Protein AF-A0AAV1X9Z8-F1 (afdb_monomer_lite)

Structure (mmCIF, N/CA/C/O backbone):
data_AF-A0AAV1X9Z8-F1
#
_entry.id   AF-A0AAV1X9Z8-F1
#
loop_
_atom_site.group_PDB
_atom_site.id
_atom_site.type_symbol
_atom_site.label_atom_id
_atom_site.label_alt_id
_atom_site.label_comp_id
_atom_site.label_asym_id
_atom_site.label_entity_id
_atom_site.label_seq_id
_atom_site.pdbx_PDB_ins_code
_atom_site.Cartn_x
_atom_site.Cartn_y
_atom_site.Cartn_z
_atom_site.occupancy
_atom_site.B_iso_or_equiv
_atom_site.auth_seq_id
_atom_site.auth_comp_id
_atom_site.auth_asym_id
_atom_site.auth_atom_id
_atom_site.pdbx_PDB_model_num
ATOM 1 N N . MET A 1 1 ? 3.055 -8.949 3.837 1.00 74.06 1 MET A N 1
ATOM 2 C CA . MET A 1 1 ? 2.462 -7.680 3.357 1.00 74.06 1 MET A CA 1
ATOM 3 C C . MET A 1 1 ? 0.981 -7.507 3.710 1.00 74.06 1 MET A C 1
ATOM 5 O O . MET A 1 1 ? 0.711 -6.663 4.548 1.00 74.06 1 MET A O 1
ATOM 9 N N . ARG A 1 2 ? 0.004 -8.245 3.133 1.00 79.75 2 ARG A N 1
ATOM 10 C CA . ARG A 1 2 ? -1.445 -7.978 3.374 1.00 79.75 2 ARG A CA 1
ATOM 11 C C . ARG A 1 2 ? -1.826 -7.929 4.866 1.00 79.75 2 ARG A C 1
ATOM 13 O O . ARG A 1 2 ? -2.494 -6.995 5.301 1.00 79.75 2 ARG A O 1
ATOM 20 N N . ARG A 1 3 ? -1.348 -8.892 5.666 1.00 86.62 3 ARG A N 1
ATOM 21 C CA . ARG A 1 3 ? -1.571 -8.927 7.127 1.00 86.62 3 ARG A CA 1
ATOM 22 C C . ARG A 1 3 ? -0.907 -7.753 7.858 1.00 86.62 3 ARG A C 1
ATOM 24 O O . ARG A 1 3 ? -1.516 -7.184 8.761 1.00 86.62 3 ARG A O 1
ATOM 31 N N . ASP A 1 4 ? 0.304 -7.379 7.447 1.00 86.62 4 ASP A N 1
ATOM 32 C CA . ASP A 1 4 ? 1.083 -6.286 8.045 1.00 86.62 4 ASP A CA 1
ATOM 33 C C . ASP A 1 4 ? 0.414 -4.935 7.788 1.00 86.62 4 ASP A C 1
ATOM 35 O O . ASP A 1 4 ? 0.159 -4.184 8.726 1.00 86.62 4 ASP A O 1
ATOM 39 N N . ALA A 1 5 ? 0.024 -4.685 6.535 1.00 83.31 5 ALA A N 1
ATOM 40 C CA . ALA A 1 5 ? -0.707 -3.489 6.140 1.00 83.31 5 ALA A CA 1
ATOM 41 C C . ALA A 1 5 ? -2.062 -3.408 6.862 1.00 83.31 5 ALA A C 1
ATOM 43 O O . ALA A 1 5 ? -2.406 -2.361 7.400 1.00 83.31 5 ALA A O 1
ATOM 44 N N . THR A 1 6 ? -2.788 -4.528 6.988 1.00 88.38 6 THR A N 1
ATOM 45 C CA . THR A 1 6 ? -4.079 -4.563 7.705 1.00 88.38 6 THR A CA 1
ATOM 46 C C . THR A 1 6 ? -3.894 -4.204 9.177 1.00 88.38 6 THR A C 1
ATOM 48 O O . THR A 1 6 ? -4.657 -3.418 9.734 1.00 88.38 6 THR A O 1
ATOM 51 N N . LYS A 1 7 ? -2.853 -4.750 9.821 1.00 90.50 7 LYS A N 1
ATOM 52 C CA . LYS A 1 7 ? -2.523 -4.456 11.221 1.00 90.50 7 LYS A CA 1
ATOM 53 C C . LYS A 1 7 ? -2.119 -2.991 11.410 1.00 90.50 7 LYS A C 1
ATOM 55 O O . LYS A 1 7 ? -2.576 -2.372 12.368 1.00 90.50 7 LYS A O 1
ATOM 60 N N . ALA A 1 8 ? -1.281 -2.457 10.525 1.00 86.44 8 ALA A N 1
ATOM 61 C CA . ALA A 1 8 ? -0.814 -1.077 10.578 1.00 86.44 8 ALA A CA 1
ATOM 62 C C . ALA A 1 8 ? -1.968 -0.081 10.428 1.00 86.44 8 ALA A C 1
ATOM 64 O O . ALA A 1 8 ? -2.143 0.804 11.262 1.00 86.44 8 ALA A O 1
ATOM 65 N N . VAL A 1 9 ? -2.807 -0.288 9.415 1.00 82.94 9 VAL A N 1
ATOM 66 C CA . VAL A 1 9 ? -3.953 0.571 9.112 1.00 82.94 9 VAL A CA 1
ATOM 67 C C . VAL A 1 9 ? -4.956 0.551 10.255 1.00 82.94 9 VAL A C 1
ATOM 69 O O . VAL A 1 9 ? -5.300 1.615 10.757 1.00 82.94 9 VAL A O 1
ATOM 72 N N . ALA A 1 10 ? -5.354 -0.637 10.726 1.00 86.94 10 ALA A N 1
ATOM 73 C CA . ALA A 1 10 ? -6.281 -0.795 11.848 1.00 86.94 10 ALA A CA 1
ATOM 74 C C . ALA A 1 10 ? -5.809 -0.033 13.099 1.00 86.94 10 ALA A C 1
ATOM 76 O O . ALA A 1 10 ? -6.596 0.659 13.745 1.00 86.94 10 ALA A O 1
ATOM 77 N N . LYS A 1 11 ? -4.503 -0.107 13.399 1.00 88.44 11 LYS A N 1
ATOM 78 C CA . LYS A 1 11 ? -3.883 0.619 14.515 1.00 88.44 11 LYS A CA 1
ATOM 79 C C . LYS A 1 11 ? -3.949 2.136 14.325 1.00 88.44 11 LYS A C 1
ATOM 81 O O . LYS A 1 11 ? -4.214 2.843 15.289 1.00 88.44 11 LYS A O 1
ATOM 86 N N . ILE A 1 12 ? -3.699 2.637 13.115 1.00 83.56 12 ILE A N 1
ATOM 87 C CA . ILE A 1 12 ? -3.655 4.081 12.840 1.00 83.56 12 ILE A CA 1
ATOM 88 C C . ILE A 1 12 ? -5.056 4.701 12.813 1.00 83.56 12 ILE A C 1
ATOM 90 O O . ILE A 1 12 ? -5.229 5.799 13.332 1.00 83.56 12 ILE A O 1
ATOM 94 N N . ILE A 1 13 ? -6.056 4.002 12.265 1.00 78.94 13 ILE A N 1
ATOM 95 C CA . ILE A 1 13 ? -7.445 4.496 12.222 1.00 78.94 13 ILE A CA 1
ATOM 96 C C . ILE A 1 13 ? -8.231 4.216 13.514 1.00 78.94 13 ILE A C 1
ATOM 98 O O . ILE A 1 13 ? -9.379 4.639 13.636 1.00 78.94 13 ILE A O 1
ATOM 102 N N . GLY A 1 14 ? -7.655 3.463 14.459 1.00 84.56 14 GLY A N 1
ATOM 103 C CA . GLY A 1 14 ? -8.308 3.104 15.721 1.00 84.56 14 GLY A CA 1
ATOM 104 C C . GLY A 1 14 ? -9.548 2.219 15.547 1.00 84.56 14 GLY A C 1
ATOM 105 O O . GLY A 1 14 ? -10.515 2.358 16.294 1.00 84.56 14 GLY A O 1
ATOM 106 N N . LYS A 1 15 ? -9.561 1.328 14.544 1.00 84.69 15 LYS A N 1
ATOM 107 C CA . LYS A 1 15 ? -10.683 0.411 14.263 1.00 84.69 15 LYS A CA 1
ATOM 108 C C . LYS A 1 15 ? -10.226 -1.052 14.286 1.00 84.69 15 LYS A C 1
ATOM 110 O O . LYS A 1 15 ? -9.047 -1.328 14.063 1.00 84.69 15 LYS A O 1
ATOM 115 N N . PRO A 1 16 ? -11.138 -2.014 14.522 1.00 87.88 16 PRO A N 1
ATOM 116 C CA . PRO A 1 16 ? -10.816 -3.436 14.437 1.00 87.88 16 PRO A CA 1
ATOM 117 C C . PRO A 1 16 ? -10.273 -3.823 13.058 1.00 87.88 16 PRO A C 1
ATOM 119 O O . PRO A 1 16 ? -10.673 -3.256 12.045 1.00 87.88 16 PRO A O 1
ATOM 122 N N . LYS A 1 17 ? -9.423 -4.855 12.988 1.00 87.12 17 LYS A N 1
ATOM 123 C CA . LYS A 1 17 ? -8.895 -5.357 11.703 1.00 87.12 17 LYS A CA 1
ATOM 124 C C . LYS A 1 17 ? -9.995 -5.807 10.737 1.00 87.12 17 LYS A C 1
ATOM 126 O O . LYS A 1 17 ? -9.821 -5.656 9.538 1.00 87.12 17 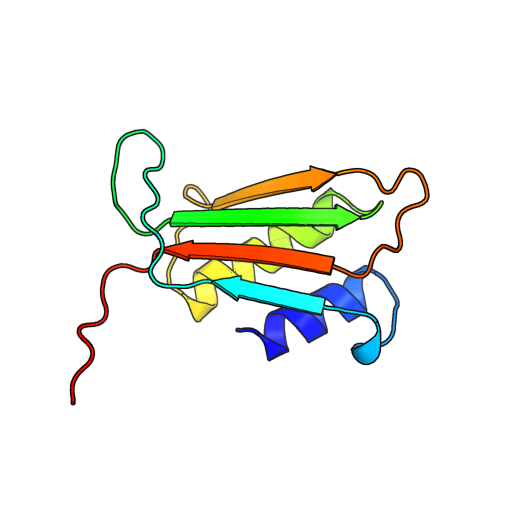LYS A O 1
ATOM 131 N N . SER A 1 18 ? -11.122 -6.311 11.249 1.00 87.38 18 SER A N 1
ATOM 132 C CA . SER A 1 18 ? -12.300 -6.684 10.449 1.00 87.38 18 SER A CA 1
ATOM 133 C C . SER A 1 18 ? -12.953 -5.498 9.731 1.00 87.38 18 SER A C 1
ATOM 135 O O . SER A 1 18 ? -13.712 -5.695 8.790 1.00 87.38 18 SER A O 1
ATOM 137 N N . TYR A 1 19 ? -12.650 -4.268 10.154 1.00 81.38 19 TYR A N 1
ATOM 138 C CA . TYR A 1 19 ? -13.112 -3.035 9.522 1.00 81.38 19 TYR A CA 1
ATOM 139 C C . TYR A 1 19 ? -12.253 -2.628 8.313 1.00 81.38 19 TYR A C 1
ATOM 141 O O . TYR A 1 19 ? -12.652 -1.750 7.551 1.00 81.38 19 TYR A O 1
ATOM 149 N N . VAL A 1 20 ? -11.068 -3.226 8.152 1.00 83.50 20 VAL A N 1
ATOM 150 C CA . VAL A 1 20 ? -10.072 -2.842 7.149 1.00 83.50 20 VAL A CA 1
ATOM 151 C C . VAL A 1 20 ? -10.095 -3.820 5.979 1.00 83.50 20 VAL A C 1
ATOM 153 O O . VAL A 1 20 ? -9.861 -5.015 6.140 1.00 83.50 20 VAL A O 1
ATOM 156 N N . VAL A 1 21 ? -10.303 -3.285 4.783 1.00 82.69 21 VAL A N 1
ATOM 157 C CA . VAL A 1 21 ? -10.236 -3.988 3.504 1.00 82.69 21 VAL A CA 1
ATOM 158 C C . VAL A 1 21 ? -8.988 -3.516 2.767 1.00 82.69 21 VAL A C 1
ATOM 160 O O . VAL A 1 21 ? -8.837 -2.326 2.488 1.00 82.69 21 VAL A O 1
ATOM 163 N N . ILE A 1 22 ? -8.094 -4.453 2.447 1.00 81.00 22 ILE A N 1
ATOM 164 C CA . ILE A 1 22 ? -6.900 -4.193 1.637 1.00 81.00 22 ILE A CA 1
ATOM 165 C C . ILE A 1 22 ? -6.986 -5.000 0.354 1.00 81.00 22 ILE A C 1
ATOM 167 O O . ILE A 1 22 ? -6.912 -6.230 0.381 1.00 81.00 22 ILE A O 1
ATOM 171 N N . LEU A 1 23 ? -7.064 -4.294 -0.769 1.00 80.31 23 LEU A N 1
ATOM 172 C CA . LEU A 1 23 ? -6.832 -4.869 -2.084 1.00 80.31 23 LEU A CA 1
ATOM 173 C C . LEU A 1 23 ? -5.351 -4.697 -2.430 1.00 80.31 23 LEU A C 1
ATOM 175 O O . LEU A 1 23 ? -4.838 -3.586 -2.373 1.00 80.31 23 LEU A O 1
ATOM 179 N N . LEU A 1 24 ? -4.663 -5.789 -2.770 1.00 79.69 24 LEU A N 1
ATOM 180 C CA . LEU A 1 24 ? -3.288 -5.747 -3.273 1.00 79.69 24 LEU A CA 1
ATOM 181 C C . LEU A 1 24 ? -3.235 -6.441 -4.627 1.00 79.69 24 LEU A C 1
ATOM 183 O O . LEU A 1 24 ? -3.367 -7.670 -4.667 1.00 79.69 24 LEU A O 1
ATOM 187 N N . ASN A 1 25 ? -2.997 -5.659 -5.677 1.00 78.44 25 ASN A N 1
ATOM 188 C CA . ASN A 1 25 ? -2.833 -6.147 -7.043 1.00 78.44 25 ASN A CA 1
ATOM 189 C C . ASN A 1 25 ? -1.357 -6.075 -7.442 1.00 78.44 25 ASN A C 1
ATOM 191 O O . ASN A 1 25 ? -0.807 -4.983 -7.600 1.00 78.44 25 ASN A O 1
ATOM 195 N N . GLY A 1 26 ? -0.738 -7.248 -7.571 1.00 77.50 26 GLY A N 1
ATOM 196 C CA . GLY A 1 26 ? 0.587 -7.415 -8.166 1.00 77.50 26 GLY A CA 1
ATOM 197 C C . GLY A 1 26 ? 0.504 -7.613 -9.681 1.00 77.50 26 GLY A C 1
ATOM 198 O O . GLY A 1 26 ? -0.582 -7.838 -10.214 1.00 77.50 26 GLY A O 1
ATOM 199 N N . GLY A 1 27 ? 1.647 -7.548 -10.369 1.00 72.75 27 GLY A N 1
ATOM 200 C CA . GLY A 1 27 ? 1.736 -7.863 -11.804 1.00 72.75 27 GLY A CA 1
ATOM 201 C C . GLY A 1 27 ? 1.089 -6.830 -12.730 1.00 72.75 27 GLY A C 1
ATOM 202 O O . GLY A 1 27 ? 0.848 -7.112 -13.898 1.00 72.75 27 GLY A O 1
ATOM 203 N N . VAL A 1 28 ? 0.799 -5.638 -12.214 1.00 77.50 28 VAL A N 1
ATOM 204 C CA . VAL A 1 28 ? 0.312 -4.510 -13.007 1.00 77.50 28 VAL A CA 1
ATOM 205 C C . VAL A 1 28 ? 1.483 -3.770 -13.647 1.00 77.50 28 VAL A C 1
ATOM 207 O O . VAL A 1 28 ? 2.519 -3.567 -13.012 1.00 77.50 28 VAL A O 1
ATOM 210 N N . THR A 1 29 ? 1.319 -3.328 -14.889 1.00 78.31 29 THR A N 1
ATOM 211 C CA . THR A 1 29 ? 2.281 -2.420 -15.518 1.00 78.31 29 THR A CA 1
ATOM 212 C C . THR A 1 29 ? 2.133 -1.040 -14.886 1.00 78.31 29 THR A C 1
ATOM 214 O O . THR A 1 29 ? 1.058 -0.445 -14.908 1.00 78.31 29 THR A O 1
ATOM 217 N N . ILE A 1 30 ? 3.216 -0.550 -14.292 1.00 81.31 30 ILE A N 1
ATOM 218 C CA . ILE A 1 30 ? 3.339 0.799 -13.745 1.00 81.31 30 ILE A CA 1
ATOM 219 C C . ILE A 1 30 ? 4.586 1.397 -14.385 1.00 81.31 30 ILE A C 1
ATOM 221 O O . ILE A 1 30 ? 5.649 0.772 -14.350 1.00 81.31 30 ILE A O 1
ATOM 225 N N . ALA A 1 31 ? 4.423 2.576 -14.979 1.00 80.69 31 ALA A N 1
ATOM 226 C CA . ALA A 1 31 ? 5.522 3.452 -15.340 1.00 80.69 31 ALA A CA 1
ATOM 227 C C . ALA A 1 31 ? 5.510 4.632 -14.364 1.00 80.69 31 ALA A C 1
ATOM 229 O O . ALA A 1 31 ? 4.471 5.267 -14.172 1.00 80.69 31 ALA A O 1
ATOM 230 N N . PHE A 1 32 ? 6.641 4.904 -13.722 1.00 80.19 32 PHE A N 1
ATOM 231 C CA . PHE A 1 32 ? 6.789 5.997 -12.769 1.00 80.19 32 PHE A CA 1
ATOM 232 C C . PHE A 1 32 ? 7.986 6.848 -13.176 1.00 80.19 32 PHE A C 1
ATOM 234 O O . PHE A 1 32 ? 9.062 6.326 -13.443 1.00 80.19 32 PHE A O 1
ATOM 241 N N . SER A 1 33 ? 7.789 8.163 -13.292 1.00 82.19 33 SER A N 1
ATOM 242 C CA . SER A 1 33 ? 8.818 9.087 -13.794 1.00 82.19 33 SER A CA 1
ATOM 243 C C . SER A 1 33 ? 9.425 8.688 -15.158 1.00 82.19 33 SER A C 1
ATOM 245 O O . SER A 1 33 ? 10.597 8.946 -15.422 1.00 82.19 33 SER A O 1
ATOM 247 N N . GLY A 1 34 ? 8.643 8.039 -16.028 1.00 80.56 34 GLY A N 1
ATOM 248 C CA . GLY A 1 34 ? 9.103 7.577 -17.343 1.00 80.56 34 GLY A CA 1
ATOM 249 C C . GLY A 1 34 ? 9.879 6.253 -17.339 1.00 80.56 34 GLY A C 1
ATOM 250 O O . GLY A 1 34 ? 10.294 5.813 -18.406 1.00 80.56 34 GLY A O 1
ATOM 251 N N . THR A 1 35 ? 10.053 5.595 -16.186 1.00 78.69 35 THR A N 1
ATOM 252 C CA . THR A 1 35 ? 10.723 4.289 -16.084 1.00 78.69 35 THR A CA 1
ATOM 253 C C . THR A 1 35 ? 9.747 3.184 -15.692 1.00 78.69 35 THR A C 1
ATOM 255 O O . THR A 1 35 ? 8.707 3.424 -15.081 1.00 78.69 35 THR A O 1
ATOM 258 N N . GLU A 1 36 ? 10.091 1.946 -16.039 1.00 79.75 36 GLU A N 1
ATOM 259 C CA . GLU A 1 36 ? 9.310 0.742 -15.735 1.00 79.75 36 GLU A CA 1
ATOM 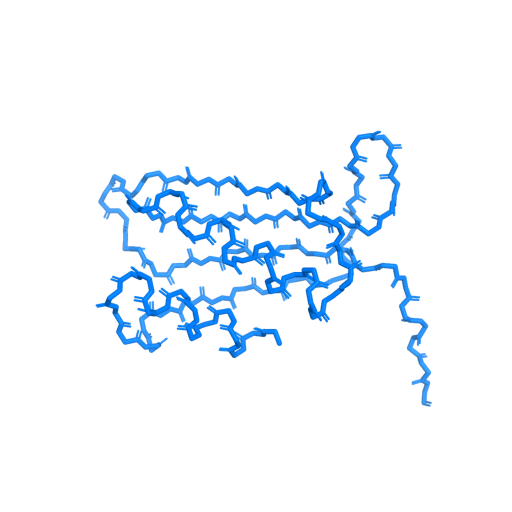260 C C . GLU A 1 36 ? 9.841 -0.046 -14.525 1.00 79.75 36 GLU A C 1
ATOM 262 O O . GLU A 1 36 ? 9.550 -1.238 -14.363 1.00 79.75 36 GLU A O 1
ATOM 267 N N . GLU A 1 37 ? 10.631 0.608 -13.677 1.00 81.50 37 GLU A N 1
ATOM 268 C CA . GLU A 1 37 ? 11.194 -0.002 -12.478 1.00 81.50 37 GLU A CA 1
ATOM 269 C C . GLU A 1 37 ? 10.128 -0.341 -11.415 1.00 81.50 37 GLU A C 1
ATOM 271 O O . GLU A 1 37 ? 8.930 -0.115 -11.595 1.00 81.50 37 GLU A O 1
ATOM 276 N N . SER A 1 38 ? 10.556 -0.955 -10.304 1.00 83.00 38 SER A N 1
ATOM 277 C CA . SER A 1 38 ? 9.670 -1.271 -9.179 1.00 83.00 38 SER A CA 1
ATOM 278 C C . SER A 1 38 ? 8.974 -0.004 -8.684 1.00 83.00 38 SER A C 1
ATOM 280 O O . SER A 1 38 ? 9.634 0.913 -8.204 1.00 83.00 38 SER A O 1
ATOM 282 N N . ALA A 1 39 ? 7.647 0.019 -8.740 1.00 85.75 39 ALA A N 1
ATOM 283 C CA . ALA A 1 39 ? 6.849 1.173 -8.352 1.00 85.75 39 ALA A CA 1
ATOM 284 C C . ALA A 1 39 ? 5.532 0.729 -7.719 1.00 85.75 39 ALA A C 1
ATOM 286 O O . ALA A 1 39 ? 5.012 -0.356 -8.000 1.00 85.75 39 ALA A O 1
ATOM 287 N N . ALA A 1 40 ? 4.967 1.576 -6.864 1.00 86.88 40 ALA A N 1
ATOM 288 C CA . ALA A 1 40 ? 3.676 1.317 -6.245 1.00 86.88 40 ALA A CA 1
ATOM 289 C C . ALA A 1 40 ? 2.780 2.553 -6.254 1.00 86.88 40 ALA A C 1
ATOM 291 O O . ALA A 1 40 ? 3.219 3.684 -6.060 1.00 86.88 40 ALA A O 1
ATOM 292 N N . TYR A 1 41 ? 1.491 2.301 -6.433 1.00 83.75 41 TYR A N 1
ATOM 293 C CA . TYR A 1 41 ? 0.434 3.289 -6.365 1.00 83.75 41 TYR A CA 1
ATOM 294 C C . TYR A 1 41 ? -0.628 2.834 -5.365 1.00 83.75 41 TYR A C 1
ATOM 296 O O . TYR A 1 41 ? -1.117 1.705 -5.431 1.00 83.75 41 TYR A O 1
ATOM 304 N N . GLY A 1 42 ? -0.983 3.702 -4.424 1.00 84.00 42 GLY A N 1
ATOM 305 C CA . GLY A 1 42 ? -2.016 3.432 -3.432 1.00 84.00 42 GLY A CA 1
ATOM 306 C C . GLY A 1 42 ? -3.142 4.454 -3.471 1.00 84.00 42 GLY A C 1
ATOM 307 O O . GLY A 1 42 ? -2.887 5.646 -3.573 1.00 84.00 42 GLY A O 1
ATOM 308 N N . GLU A 1 43 ? -4.375 3.997 -3.303 1.00 83.38 43 GLU A N 1
ATOM 309 C CA . GLU A 1 43 ? -5.541 4.827 -3.020 1.00 83.38 43 GLU A CA 1
ATOM 310 C C . GLU A 1 43 ? -6.055 4.512 -1.621 1.00 83.38 43 GLU A C 1
ATOM 312 O O . GLU A 1 43 ? -6.260 3.352 -1.242 1.00 83.38 43 GLU A O 1
ATOM 317 N N . LEU A 1 44 ? -6.297 5.566 -0.857 1.00 78.06 44 LEU A N 1
ATOM 318 C CA . LEU A 1 44 ? -6.779 5.489 0.506 1.00 78.06 44 LEU A CA 1
ATOM 319 C C . LEU A 1 44 ? -7.974 6.424 0.674 1.00 78.06 44 LEU A C 1
ATOM 321 O O . LEU A 1 44 ? -7.896 7.603 0.343 1.00 78.06 44 LEU A O 1
ATOM 325 N N . ILE A 1 45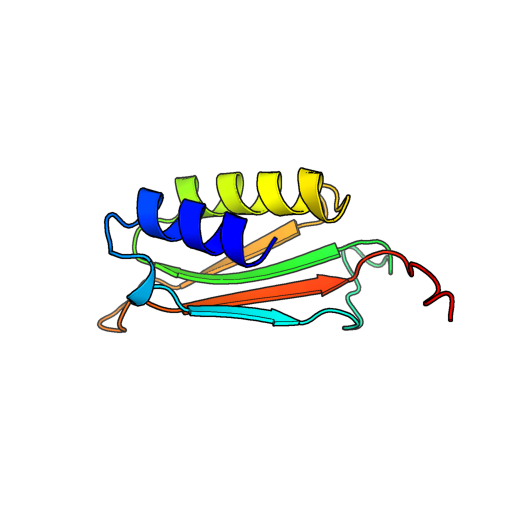 ? -9.065 5.916 1.245 1.00 74.19 45 ILE A N 1
ATOM 326 C CA . ILE A 1 45 ? -10.186 6.747 1.692 1.00 74.19 45 ILE A CA 1
ATOM 327 C C . ILE A 1 45 ? -10.084 6.880 3.210 1.00 74.19 45 ILE A C 1
ATOM 329 O O . ILE A 1 45 ? -10.406 5.945 3.945 1.00 74.19 45 ILE A O 1
ATOM 333 N N . SER A 1 46 ? -9.607 8.027 3.687 1.00 71.81 46 SER A N 1
ATOM 334 C CA . SER A 1 46 ? -9.337 8.263 5.109 1.00 71.81 46 SER A CA 1
ATOM 335 C C . SER A 1 46 ? -9.447 9.747 5.451 1.00 71.81 46 SER A C 1
ATOM 337 O O . SER A 1 46 ? -9.248 10.602 4.595 1.00 71.81 46 SER A O 1
ATOM 339 N N . SER A 1 47 ? -9.747 10.062 6.711 1.00 70.25 47 SER A N 1
ATOM 340 C CA . SER A 1 47 ? -9.587 11.418 7.262 1.00 70.25 47 SER A CA 1
ATOM 341 C C . SER A 1 47 ? -8.198 11.641 7.876 1.00 70.25 47 SER A C 1
ATOM 343 O O . SER A 1 47 ? -7.933 12.704 8.425 1.00 70.25 47 SER A O 1
ATOM 345 N N . VAL A 1 48 ? -7.314 10.636 7.825 1.00 69.88 48 VAL A N 1
ATOM 346 C CA . VAL A 1 48 ? -5.974 10.650 8.430 1.00 69.88 48 VAL A CA 1
ATOM 347 C C . VAL A 1 48 ? -4.927 10.551 7.313 1.00 69.88 48 VAL A C 1
ATOM 349 O O . VAL A 1 48 ? -4.651 9.458 6.828 1.00 69.88 48 VAL A O 1
ATOM 352 N N . ASN A 1 49 ? -4.354 11.676 6.872 1.00 65.75 49 ASN A N 1
ATOM 353 C CA . ASN A 1 49 ? -3.528 11.698 5.650 1.00 65.75 49 ASN A CA 1
ATOM 354 C C . ASN A 1 49 ? -2.045 11.337 5.870 1.00 65.75 49 ASN A C 1
ATOM 356 O O . ASN A 1 49 ? -1.501 10.519 5.138 1.00 65.75 49 ASN A O 1
ATOM 360 N N . GLY A 1 50 ? -1.370 11.906 6.875 1.00 70.19 50 GLY A N 1
ATOM 361 C CA . GLY A 1 50 ? 0.102 11.826 6.948 1.00 70.19 50 GLY A CA 1
ATOM 362 C C . GLY A 1 50 ? 0.673 10.507 7.484 1.00 70.19 50 GLY A C 1
ATOM 363 O O . GLY A 1 50 ? 1.644 9.979 6.958 1.00 70.19 50 GLY A O 1
ATOM 364 N N . LYS A 1 51 ? 0.073 9.944 8.539 1.00 82.12 51 LYS A N 1
ATOM 365 C CA . LYS A 1 51 ? 0.641 8.774 9.240 1.00 82.12 51 LYS A CA 1
ATOM 366 C C . LYS A 1 51 ? 0.429 7.455 8.491 1.00 82.12 51 LYS A C 1
ATOM 368 O O . LYS A 1 51 ? 1.194 6.510 8.668 1.00 82.12 51 LYS A O 1
ATOM 373 N N . LEU A 1 52 ? -0.628 7.378 7.679 1.00 81.38 52 LEU A N 1
ATOM 374 C CA . LEU A 1 52 ? -0.945 6.183 6.896 1.00 81.38 52 LEU A CA 1
ATOM 375 C C . LEU A 1 52 ? -0.000 6.025 5.703 1.00 81.38 52 LEU A C 1
ATOM 377 O O . LEU A 1 52 ? 0.454 4.909 5.457 1.00 81.38 52 LEU A O 1
ATOM 381 N N . SER A 1 53 ? 0.328 7.115 5.004 1.00 81.94 53 SER A N 1
ATOM 382 C CA . SER A 1 53 ? 1.195 7.059 3.825 1.00 81.94 53 SER A CA 1
ATOM 383 C C . SER A 1 53 ? 2.611 6.606 4.170 1.00 81.94 53 SER A C 1
ATOM 385 O O . SER A 1 53 ? 3.098 5.666 3.546 1.00 81.94 53 SER A O 1
ATOM 387 N N . SER A 1 54 ? 3.234 7.180 5.205 1.00 86.56 54 SER A N 1
ATOM 388 C CA . SER A 1 54 ? 4.585 6.791 5.635 1.00 86.56 54 SER A CA 1
ATOM 389 C C . SER A 1 54 ? 4.647 5.333 6.092 1.00 86.56 54 SER A C 1
ATOM 391 O O . SER A 1 54 ? 5.488 4.570 5.627 1.00 86.56 54 SER A O 1
ATOM 393 N N . THR A 1 55 ? 3.690 4.902 6.918 1.00 89.00 55 THR A N 1
ATOM 394 C CA . THR A 1 55 ? 3.648 3.520 7.420 1.00 89.00 55 THR A CA 1
ATOM 395 C C . THR A 1 55 ? 3.468 2.504 6.285 1.00 89.00 55 THR A C 1
ATOM 397 O O . THR A 1 55 ? 4.045 1.418 6.312 1.00 89.00 55 THR A O 1
ATOM 400 N N . ILE A 1 56 ? 2.654 2.824 5.273 1.00 85.50 56 ILE A N 1
ATOM 401 C CA . ILE A 1 56 ? 2.465 1.939 4.117 1.00 85.50 56 ILE A CA 1
ATOM 402 C C . ILE A 1 56 ? 3.713 1.940 3.226 1.00 85.50 56 ILE A C 1
ATOM 404 O O . ILE A 1 56 ? 4.105 0.868 2.766 1.00 85.50 56 ILE A O 1
ATOM 408 N N . ALA A 1 57 ? 4.361 3.092 3.034 1.00 86.12 57 ALA A N 1
ATOM 409 C CA . ALA A 1 57 ? 5.620 3.195 2.300 1.00 86.12 57 ALA A CA 1
ATOM 410 C C . ALA A 1 57 ? 6.719 2.326 2.936 1.00 86.12 57 ALA A C 1
ATOM 412 O O . ALA A 1 57 ? 7.359 1.543 2.240 1.00 86.12 57 ALA A O 1
ATOM 413 N N . GLU A 1 58 ? 6.867 2.364 4.263 1.00 89.31 58 GLU A N 1
ATOM 414 C CA . GLU A 1 58 ? 7.804 1.507 5.005 1.00 89.31 58 GLU A CA 1
ATOM 415 C C . GLU A 1 58 ? 7.499 0.012 4.813 1.00 89.31 58 GLU A C 1
ATOM 417 O O . GLU A 1 58 ? 8.400 -0.807 4.614 1.00 89.31 58 GLU A O 1
ATOM 422 N N . ILE A 1 59 ? 6.219 -0.377 4.830 1.00 87.31 59 ILE A N 1
ATOM 423 C CA . ILE A 1 59 ? 5.818 -1.767 4.571 1.00 87.31 59 ILE A CA 1
ATOM 424 C C . ILE A 1 59 ? 6.160 -2.175 3.133 1.00 87.31 59 ILE A C 1
ATOM 426 O O . ILE A 1 59 ? 6.602 -3.302 2.913 1.00 87.31 59 ILE A O 1
ATOM 430 N N . LEU A 1 60 ? 5.963 -1.293 2.152 1.00 84.31 60 LEU A N 1
ATOM 431 C CA . LEU A 1 60 ? 6.304 -1.558 0.752 1.00 84.31 60 LEU A CA 1
ATOM 432 C C . LEU A 1 60 ? 7.817 -1.689 0.558 1.00 84.31 60 LEU A C 1
ATOM 434 O O . LEU A 1 60 ? 8.264 -2.648 -0.069 1.00 84.31 60 LEU A O 1
ATOM 438 N N . GLN A 1 61 ? 8.601 -0.798 1.159 1.00 87.69 61 GLN A N 1
ATOM 439 C CA . GLN A 1 61 ? 10.058 -0.849 1.100 1.00 87.69 61 GLN A CA 1
ATOM 440 C C . GLN A 1 61 ? 10.599 -2.130 1.743 1.00 87.69 61 GLN A C 1
ATOM 442 O O . GLN A 1 61 ? 11.388 -2.848 1.137 1.00 87.69 61 GLN A O 1
ATOM 447 N N . THR A 1 62 ? 10.116 -2.480 2.937 1.00 87.31 62 THR A N 1
ATOM 448 C CA . THR A 1 62 ? 10.616 -3.647 3.685 1.00 87.31 62 THR A CA 1
ATOM 449 C C . THR A 1 62 ? 10.122 -4.990 3.152 1.00 87.31 62 THR A C 1
ATOM 451 O O . THR A 1 62 ? 10.811 -5.995 3.314 1.00 87.31 62 THR A O 1
ATOM 454 N N . LYS A 1 63 ? 8.914 -5.056 2.572 1.00 85.56 63 LYS A N 1
ATOM 455 C CA . LYS A 1 63 ? 8.311 -6.325 2.121 1.00 85.56 63 LYS A CA 1
ATOM 456 C C . LYS A 1 63 ? 8.404 -6.559 0.622 1.00 85.56 63 LYS A C 1
ATOM 458 O O . LYS A 1 63 ? 8.373 -7.719 0.225 1.00 85.56 63 LYS A O 1
ATOM 463 N N . LEU A 1 64 ? 8.443 -5.502 -0.187 1.00 80.06 64 LEU A N 1
ATOM 464 C CA . LEU A 1 64 ? 8.449 -5.585 -1.650 1.00 80.06 64 LEU A CA 1
ATOM 465 C C . LEU A 1 64 ? 9.688 -4.947 -2.292 1.00 80.06 64 LEU A C 1
ATOM 467 O O . LEU A 1 64 ? 9.802 -4.997 -3.514 1.00 80.06 64 LEU A O 1
ATOM 471 N N . TYR A 1 65 ? 10.604 -4.375 -1.501 1.00 84.94 65 TYR A N 1
ATOM 472 C CA . TYR A 1 65 ? 11.827 -3.727 -1.993 1.00 84.94 65 TYR A CA 1
ATOM 473 C C . TYR A 1 65 ? 11.540 -2.623 -3.027 1.00 84.94 65 TYR A C 1
ATOM 475 O O . TYR A 1 65 ? 12.276 -2.449 -3.997 1.00 84.94 65 TYR A O 1
ATOM 483 N N . ILE A 1 66 ? 10.430 -1.904 -2.834 1.00 84.38 66 ILE A N 1
ATOM 484 C CA . ILE A 1 66 ? 10.054 -0.735 -3.635 1.00 84.38 66 ILE A CA 1
ATOM 485 C C . ILE A 1 66 ? 10.616 0.498 -2.936 1.00 84.38 66 ILE A C 1
ATOM 487 O O . ILE A 1 66 ? 10.366 0.695 -1.746 1.00 84.38 66 ILE A O 1
ATOM 491 N N . ASP A 1 67 ? 11.376 1.316 -3.659 1.00 85.44 67 ASP A N 1
ATOM 492 C CA . ASP A 1 67 ? 11.911 2.549 -3.094 1.00 85.44 67 ASP A CA 1
ATOM 493 C C . ASP A 1 67 ? 10.779 3.527 -2.736 1.00 85.44 67 ASP A C 1
ATOM 495 O O . ASP A 1 67 ? 9.798 3.649 -3.473 1.00 85.44 67 ASP A O 1
ATOM 499 N N . ILE A 1 68 ? 10.911 4.237 -1.610 1.00 83.25 68 ILE A N 1
ATOM 500 C CA . ILE A 1 68 ? 9.893 5.191 -1.140 1.00 83.25 68 ILE A CA 1
ATOM 501 C C . ILE A 1 68 ? 9.673 6.306 -2.174 1.00 83.25 68 ILE A C 1
ATOM 503 O O . ILE A 1 68 ? 8.543 6.759 -2.338 1.00 83.25 68 ILE A O 1
ATOM 507 N N . SER A 1 69 ? 10.715 6.712 -2.910 1.00 85.06 69 SER A N 1
ATOM 508 C CA . SER A 1 69 ? 10.604 7.711 -3.983 1.00 85.06 69 SER A CA 1
ATOM 509 C C . SER A 1 69 ? 9.763 7.232 -5.170 1.00 85.06 69 SER A C 1
ATOM 511 O O . SER A 1 69 ? 9.199 8.053 -5.884 1.00 85.06 69 SER A O 1
ATOM 513 N N . SER A 1 70 ? 9.633 5.913 -5.354 1.00 82.88 70 SER A N 1
ATOM 514 C CA . SER A 1 70 ? 8.839 5.266 -6.411 1.00 82.88 70 SER A CA 1
ATOM 515 C C . SER A 1 70 ? 7.447 4.833 -5.924 1.00 82.88 70 SER A C 1
ATOM 517 O O . SER A 1 70 ? 6.781 3.994 -6.543 1.00 82.88 70 SER A O 1
ATOM 519 N N . PHE A 1 71 ? 7.003 5.389 -4.793 1.00 83.94 71 PHE A N 1
ATOM 520 C CA . PHE A 1 71 ? 5.683 5.170 -4.221 1.00 83.94 71 PHE A CA 1
ATOM 521 C C . PHE A 1 71 ? 4.862 6.459 -4.218 1.00 83.94 71 PHE A C 1
ATOM 523 O O . PHE A 1 71 ? 5.266 7.479 -3.665 1.00 83.94 71 PHE A O 1
ATOM 530 N N . MET A 1 72 ? 3.653 6.387 -4.775 1.00 82.56 72 MET A N 1
ATOM 531 C CA . MET A 1 72 ? 2.682 7.476 -4.724 1.00 82.56 72 MET A CA 1
ATOM 532 C C . MET A 1 72 ? 1.398 7.009 -4.040 1.00 82.56 72 MET A C 1
ATOM 534 O O . MET A 1 72 ? 0.841 5.965 -4.384 1.00 82.56 72 MET A O 1
ATOM 538 N N . MET A 1 73 ? 0.896 7.800 -3.089 1.00 82.94 73 MET A N 1
ATOM 539 C CA . MET A 1 73 ? -0.372 7.537 -2.411 1.00 82.94 73 MET A CA 1
ATOM 540 C C . MET A 1 73 ? -1.352 8.685 -2.627 1.00 82.94 73 MET A C 1
ATOM 542 O O . MET A 1 73 ? -1.102 9.817 -2.222 1.00 82.94 73 MET A O 1
ATOM 546 N N . PHE A 1 74 ? -2.493 8.370 -3.229 1.00 80.94 74 PHE A N 1
ATOM 547 C CA . PHE A 1 74 ? -3.641 9.253 -3.321 1.00 80.94 74 PHE A CA 1
ATOM 548 C C . PHE A 1 74 ? -4.539 9.055 -2.099 1.00 80.94 74 PHE A C 1
ATOM 550 O O . PHE A 1 74 ? -4.951 7.930 -1.804 1.00 80.94 74 PHE A O 1
ATOM 557 N N . ILE A 1 75 ? -4.853 10.140 -1.385 1.00 74.62 75 ILE A N 1
ATOM 558 C CA . ILE A 1 75 ? -5.735 10.085 -0.216 1.00 74.62 75 ILE A CA 1
ATOM 559 C C . ILE A 1 75 ? -6.964 10.949 -0.461 1.00 74.62 75 ILE A C 1
ATOM 561 O O . ILE A 1 75 ? -6.878 12.173 -0.535 1.00 74.62 75 ILE A O 1
ATOM 565 N N . ALA A 1 76 ? -8.115 10.295 -0.578 1.00 72.38 76 ALA A N 1
ATOM 566 C CA . ALA A 1 76 ? -9.402 10.954 -0.686 1.00 72.38 76 ALA A CA 1
ATOM 567 C C . ALA A 1 76 ? -10.005 11.145 0.707 1.00 72.38 76 ALA A C 1
ATOM 569 O O . ALA A 1 76 ? -10.139 10.189 1.480 1.00 72.38 76 ALA A O 1
ATOM 570 N N . HIS A 1 77 ? -10.435 12.373 1.000 1.00 67.81 77 HIS A N 1
ATOM 571 C CA . HIS A 1 77 ? -11.207 12.634 2.203 1.00 67.81 77 HIS A CA 1
ATOM 572 C C . HIS A 1 77 ? -12.554 11.914 2.110 1.00 67.81 77 HIS A C 1
ATOM 574 O O . HIS A 1 77 ? -13.279 12.005 1.116 1.00 67.81 77 HIS A O 1
ATOM 580 N N . SER A 1 78 ? -12.898 11.190 3.169 1.00 62.97 78 SER A N 1
ATOM 581 C CA . SER A 1 78 ? -14.213 10.582 3.321 1.00 62.97 78 SER A CA 1
ATOM 582 C C . SER A 1 78 ? -15.252 11.688 3.556 1.00 62.97 78 SER A C 1
ATOM 584 O O . SER A 1 78 ? -15.554 12.067 4.683 1.00 62.97 78 SER A O 1
ATOM 586 N N . LEU A 1 79 ? -15.816 12.238 2.482 1.00 61.28 79 LEU A N 1
ATOM 587 C CA . LEU A 1 79 ? -17.053 13.018 2.559 1.00 61.28 79 LEU A CA 1
ATOM 588 C C . LEU A 1 79 ? -18.221 12.031 2.723 1.00 61.28 79 LEU A C 1
ATOM 590 O O . LEU A 1 79 ? -18.912 11.697 1.766 1.00 61.28 79 LEU A O 1
ATOM 594 N N . GLY A 1 80 ? -18.352 11.450 3.920 1.00 60.56 80 GLY A N 1
ATOM 595 C CA . GLY A 1 80 ? -19.423 10.505 4.265 1.00 60.56 80 GLY A CA 1
ATOM 596 C C . GLY A 1 80 ? -19.218 9.053 3.805 1.00 60.56 80 GLY A C 1
ATOM 597 O O . GLY A 1 80 ? -20.088 8.216 4.031 1.00 60.56 80 GLY A O 1
ATOM 598 N N . ARG A 1 81 ? -18.076 8.704 3.192 1.00 60.38 81 ARG A N 1
ATOM 599 C CA . ARG A 1 81 ? -17.779 7.316 2.782 1.00 60.38 81 ARG A CA 1
ATOM 600 C C . ARG A 1 81 ? -17.180 6.499 3.933 1.00 60.38 81 ARG A C 1
ATOM 602 O O . ARG A 1 81 ? -16.257 6.972 4.588 1.00 60.38 81 ARG A O 1
ATOM 609 N N . PRO A 1 82 ? -17.603 5.255 4.186 1.00 61.72 82 PRO A N 1
ATOM 610 C CA . PRO A 1 82 ? -16.987 4.441 5.229 1.00 61.72 82 PRO A CA 1
ATOM 611 C C . PRO A 1 82 ? -15.474 4.284 4.986 1.00 61.72 82 PRO A C 1
ATOM 613 O O . PRO A 1 82 ? -15.057 3.773 3.950 1.00 61.72 82 PRO A O 1
ATOM 616 N N . GLN A 1 83 ? -14.653 4.718 5.952 1.00 66.31 83 GLN A N 1
ATOM 617 C CA . GLN A 1 83 ? -13.179 4.647 5.925 1.00 66.31 83 GLN A CA 1
ATOM 618 C C . GLN A 1 83 ? -12.673 3.212 6.124 1.00 66.31 83 GLN A C 1
ATOM 620 O O . GLN A 1 83 ? -12.054 2.878 7.133 1.00 66.31 83 GLN A O 1
ATOM 625 N N . ARG A 1 84 ? -13.051 2.322 5.209 1.00 67.12 84 ARG A N 1
ATOM 626 C CA . ARG A 1 84 ? -12.843 0.875 5.337 1.00 67.12 84 ARG A CA 1
ATOM 627 C C . ARG A 1 84 ? -11.872 0.325 4.312 1.00 67.12 84 ARG A C 1
ATOM 629 O O . ARG A 1 84 ? -11.398 -0.785 4.501 1.00 67.12 84 ARG A O 1
ATOM 636 N N . GLN A 1 85 ? -11.579 1.057 3.240 1.00 68.62 85 GLN A N 1
ATOM 637 C CA . GLN A 1 85 ? -10.918 0.481 2.075 1.00 68.62 85 GLN A CA 1
ATOM 638 C C . GLN A 1 85 ? -9.626 1.199 1.700 1.00 68.62 85 GLN A C 1
ATOM 640 O O . GLN A 1 85 ? -9.565 2.428 1.630 1.00 68.62 85 GLN A O 1
ATOM 645 N N . ILE A 1 86 ? -8.617 0.377 1.415 1.00 71.94 86 ILE A N 1
ATOM 646 C CA . ILE A 1 86 ? -7.338 0.770 0.835 1.00 71.94 86 ILE A CA 1
ATOM 647 C C . ILE A 1 86 ? -7.095 -0.097 -0.394 1.00 71.94 86 ILE A C 1
ATOM 649 O O . ILE A 1 86 ? -7.088 -1.328 -0.300 1.00 71.94 86 ILE A O 1
ATOM 653 N N . ASN A 1 87 ? -6.865 0.546 -1.535 1.00 72.00 87 ASN A N 1
ATOM 654 C CA . ASN A 1 87 ? -6.462 -0.129 -2.761 1.00 72.00 87 ASN A CA 1
ATOM 655 C C . ASN A 1 87 ? -4.974 0.114 -2.983 1.00 72.00 87 ASN A C 1
ATOM 657 O O . ASN A 1 87 ? -4.549 1.242 -3.185 1.00 72.00 87 ASN A O 1
ATOM 661 N N . LEU A 1 88 ? -4.174 -0.943 -2.950 1.00 75.44 88 LEU A N 1
ATOM 662 C CA . LEU A 1 88 ? -2.747 -0.892 -3.233 1.00 75.44 88 LEU A CA 1
ATOM 663 C C . LEU A 1 88 ? -2.469 -1.654 -4.527 1.00 75.44 88 LEU A C 1
ATOM 665 O O . LEU A 1 88 ? -2.826 -2.822 -4.688 1.00 75.44 88 LEU A O 1
ATOM 669 N N . ARG A 1 89 ? -1.804 -0.989 -5.461 1.00 75.88 89 ARG A N 1
ATOM 670 C CA . ARG A 1 89 ? -1.303 -1.561 -6.706 1.00 75.88 89 ARG A CA 1
ATOM 671 C C . ARG A 1 89 ? 0.211 -1.466 -6.674 1.00 75.88 89 ARG A C 1
ATOM 673 O O . ARG A 1 89 ? 0.756 -0.402 -6.405 1.00 75.88 89 ARG A O 1
ATOM 680 N N . ALA A 1 90 ? 0.896 -2.574 -6.908 1.00 74.69 90 ALA A N 1
ATOM 681 C CA . ALA A 1 90 ? 2.349 -2.601 -6.853 1.00 74.69 90 ALA A CA 1
ATOM 682 C C . ALA A 1 90 ? 2.908 -3.412 -8.020 1.00 74.69 90 ALA A C 1
ATOM 684 O O . ALA A 1 90 ? 2.467 -4.533 -8.280 1.00 74.69 90 ALA A O 1
ATOM 685 N N . LYS A 1 91 ? 3.909 -2.848 -8.693 1.00 75.56 91 LYS A N 1
ATOM 686 C CA . LYS A 1 91 ? 4.800 -3.553 -9.605 1.00 75.56 91 LYS A CA 1
ATOM 687 C C . LYS A 1 91 ? 6.099 -3.802 -8.859 1.00 75.56 91 LYS A C 1
ATOM 689 O O . LYS A 1 91 ? 6.802 -2.874 -8.472 1.00 75.56 91 LYS A O 1
ATOM 694 N N . THR A 1 92 ? 6.420 -5.066 -8.659 1.00 67.19 92 THR A N 1
ATOM 695 C CA . THR A 1 92 ? 7.745 -5.488 -8.211 1.00 67.19 92 THR A CA 1
ATOM 696 C C . THR A 1 92 ? 8.548 -5.894 -9.439 1.00 67.19 92 THR A C 1
ATOM 698 O O . THR A 1 92 ? 7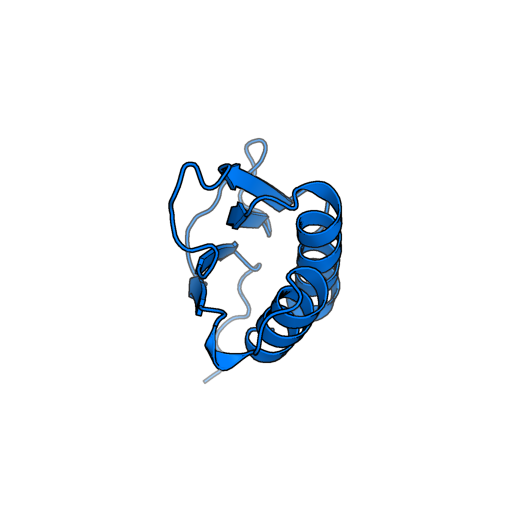.985 -6.533 -10.332 1.00 67.19 92 THR A O 1
ATOM 701 N N . ARG A 1 93 ? 9.851 -5.575 -9.496 1.00 59.03 93 ARG A N 1
ATOM 702 C CA . ARG A 1 93 ? 10.777 -6.214 -10.450 1.00 59.03 93 ARG A CA 1
ATOM 703 C C . ARG A 1 93 ? 10.520 -7.719 -10.425 1.00 59.03 93 ARG A C 1
ATOM 705 O O . ARG A 1 93 ? 10.377 -8.295 -9.347 1.00 59.03 93 ARG A O 1
ATOM 712 N N . GLY A 1 94 ? 10.378 -8.316 -11.607 1.00 50.06 94 GLY A N 1
ATOM 713 C CA . GLY A 1 94 ? 9.969 -9.706 -11.749 1.00 50.06 94 GLY A CA 1
ATOM 714 C C . GLY A 1 94 ? 10.835 -10.619 -10.891 1.00 50.06 94 GLY A C 1
ATOM 715 O O . GLY A 1 94 ? 11.985 -10.883 -11.227 1.00 50.06 94 GLY A O 1
ATOM 716 N N . VAL A 1 95 ? 10.269 -11.147 -9.808 1.00 46.16 95 VAL A N 1
ATOM 717 C CA . VAL A 1 95 ? 10.695 -12.459 -9.344 1.00 46.16 95 VAL A CA 1
ATOM 718 C C . VAL A 1 95 ? 10.162 -13.384 -10.423 1.00 46.16 95 VAL A C 1
ATOM 720 O O . VAL A 1 95 ? 8.945 -13.520 -10.564 1.00 46.16 95 VAL A O 1
ATOM 723 N N . LYS A 1 96 ? 11.051 -13.937 -11.260 1.00 38.19 96 LYS A N 1
ATOM 724 C CA . LYS A 1 96 ? 10.679 -15.083 -12.090 1.00 38.19 96 LYS A CA 1
ATOM 725 C C . LYS A 1 96 ? 9.979 -16.059 -11.154 1.00 38.19 96 LYS A C 1
ATOM 727 O O . LYS A 1 96 ? 10.562 -16.455 -10.151 1.00 38.19 96 LYS A O 1
ATOM 732 N N . SER A 1 97 ? 8.728 -16.383 -11.460 1.00 37.06 97 SER A N 1
ATOM 733 C CA . SER A 1 97 ? 8.048 -17.520 -10.862 1.00 37.06 97 SER A CA 1
ATOM 734 C C . SER A 1 97 ? 8.906 -18.744 -11.168 1.00 37.06 97 SER A C 1
ATOM 736 O O . SER A 1 97 ? 8.847 -19.267 -12.278 1.00 37.06 97 SER A O 1
ATOM 738 N N . THR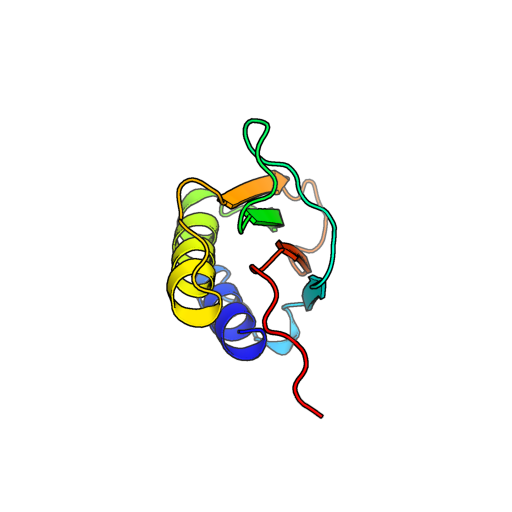 A 1 98 ? 9.774 -19.149 -10.247 1.00 34.62 98 THR A N 1
ATOM 739 C CA . THR A 1 98 ? 10.359 -20.484 -10.284 1.00 34.62 98 THR A CA 1
ATOM 740 C C . THR A 1 98 ? 9.226 -21.452 -9.969 1.00 34.62 98 THR A C 1
ATOM 742 O O . THR A 1 98 ? 8.541 -21.285 -8.957 1.00 34.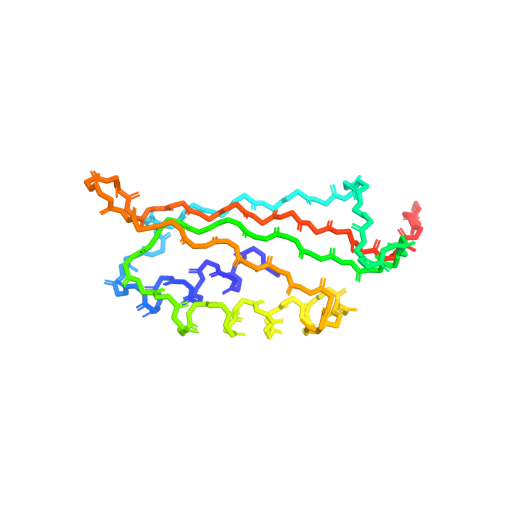62 98 THR A O 1
ATOM 745 N N . MET A 1 99 ? 8.981 -22.366 -10.914 1.00 32.16 99 MET A N 1
ATOM 746 C CA . MET A 1 99 ? 8.167 -23.571 -10.725 1.00 32.16 99 MET A CA 1
ATOM 747 C C . MET A 1 99 ? 8.651 -24.380 -9.525 1.00 32.16 99 MET A C 1
ATOM 749 O O . MET A 1 99 ? 9.876 -24.350 -9.263 1.00 32.16 99 MET A O 1
#

Sequence (99 aa):
MRRDATKAVAKIIGKPKSYVVILLNGGVTIAFSGTEESAAYGELISSVNGKLSSTIAEILQTKLYIDISSFMMFIAHSLGRPQRQINLRAKTRGVKSTM

pLDDT: mean 76.94, std 12.11, range [32.16, 90.5]

Organism: Lupinus luteus (NCBI:txid3873)

Secondary structure (DSSP, 8-state):
-HHHHHHHHHHHHTS-GGG-EEEEE-S----BTTB-SSEEEEEEE-S--HHHHHHHHHHHHHHH---GGGEEEEEE--SS--S-EEEEEEE--------

InterPro domains:
  IPR001398 Macrophage migration inhibitory factor [PF01187] (4-63)
  IPR001398 Macrophage migration inhibitory factor [PTHR11954] (3-73)
  IPR014347 Tautomerase/MIF superfamily [G3DSA:3.30.429.10] (1-89)
  IPR014347 Tautomerase/MIF superfamily [SSF55331] (4-72)

Radius of gyration: 13.7 Å; chains: 1; bounding box: 31×37×33 Å

Foldseek 3Di:
DVVQLLVQVCVVQVHDSVLADEAEAEPDQDQDPNHRAKAKEKEFADPDPDSSLVSVLVCCCVPQVHHSVRYDYHYHYPPPDRRHYMYMYIYGDDPPPDD